Protein AF-A0A2G4R9A5-F1 (afdb_monomer)

Organism: NCBI:txid65959

Structure (mmCIF, N/CA/C/O backbone):
data_AF-A0A2G4R9A5-F1
#
_entry.id   AF-A0A2G4R9A5-F1
#
loop_
_atom_site.group_PDB
_atom_site.id
_atom_site.type_symbol
_atom_site.label_atom_id
_atom_site.label_alt_id
_atom_site.label_comp_id
_atom_site.label_asym_id
_atom_site.label_entity_id
_atom_site.label_seq_id
_atom_site.pdbx_PDB_ins_code
_atom_site.Cartn_x
_atom_site.Cartn_y
_atom_site.Cartn_z
_atom_site.occupancy
_atom_site.B_iso_or_equiv
_atom_site.auth_seq_id
_atom_site.auth_comp_id
_atom_site.auth_asym_id
_atom_site.auth_atom_id
_atom_site.pdbx_PDB_model_num
ATOM 1 N N . ILE A 1 1 ? 3.442 5.630 -12.331 1.00 83.38 1 ILE A N 1
ATOM 2 C CA . ILE A 1 1 ? 2.189 6.398 -12.095 1.00 83.38 1 ILE A CA 1
ATOM 3 C C . ILE A 1 1 ? 1.266 5.665 -11.120 1.00 83.38 1 ILE A C 1
ATOM 5 O O . ILE A 1 1 ? 0.971 6.221 -10.073 1.00 83.38 1 ILE A O 1
ATOM 9 N N . THR A 1 2 ? 0.887 4.407 -11.377 1.00 90.25 2 THR A N 1
ATOM 10 C CA . THR A 1 2 ? -0.031 3.637 -10.508 1.00 90.25 2 THR A CA 1
ATOM 11 C C . THR A 1 2 ? 0.393 3.588 -9.036 1.00 90.25 2 THR A C 1
ATOM 13 O O . THR A 1 2 ? -0.429 3.864 -8.172 1.00 90.25 2 THR A O 1
ATOM 16 N N . LYS A 1 3 ? 1.680 3.345 -8.739 1.00 92.06 3 LYS A N 1
ATOM 17 C CA . LYS A 1 3 ? 2.203 3.346 -7.358 1.00 92.06 3 LYS A CA 1
ATOM 18 C C . LYS A 1 3 ? 2.117 4.695 -6.649 1.00 92.06 3 LYS A C 1
ATOM 20 O O . LYS A 1 3 ? 1.772 4.743 -5.476 1.00 92.06 3 LYS A O 1
ATOM 25 N N . PHE A 1 4 ? 2.336 5.789 -7.372 1.00 93.12 4 PHE A N 1
ATOM 26 C CA . PHE A 1 4 ? 2.145 7.132 -6.823 1.00 93.12 4 PHE A CA 1
ATOM 27 C C . PHE A 1 4 ? 0.675 7.394 -6.482 1.00 93.12 4 PHE A C 1
ATOM 29 O O . PHE A 1 4 ? 0.385 7.945 -5.427 1.00 93.12 4 PHE A O 1
ATOM 36 N N . ILE A 1 5 ? -0.254 6.958 -7.339 1.00 94.06 5 ILE A N 1
ATOM 37 C CA . ILE A 1 5 ? -1.695 7.083 -7.083 1.00 94.06 5 ILE A CA 1
ATOM 38 C C . ILE A 1 5 ? -2.110 6.221 -5.884 1.00 94.06 5 ILE A C 1
ATOM 40 O O . 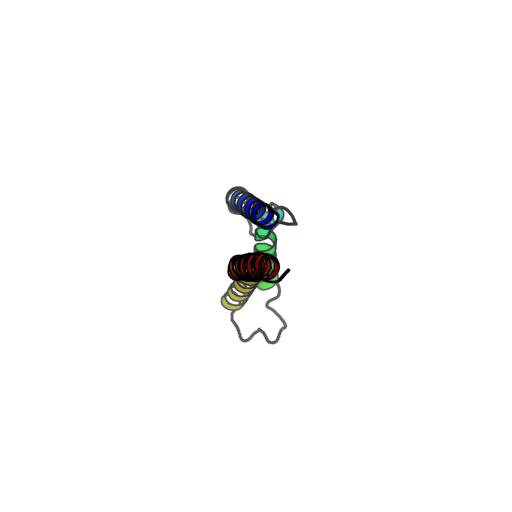ILE A 1 5 ? -2.841 6.695 -5.020 1.00 94.06 5 ILE A O 1
ATOM 44 N N . GLU A 1 6 ? -1.639 4.976 -5.808 1.00 93.19 6 GLU A N 1
ATOM 45 C CA . GLU A 1 6 ? -1.880 4.069 -4.677 1.00 93.19 6 GLU A CA 1
ATOM 46 C C . GLU A 1 6 ? -1.404 4.690 -3.355 1.00 93.19 6 GLU A C 1
ATOM 48 O O . GLU A 1 6 ? -2.154 4.740 -2.382 1.00 93.19 6 GLU A O 1
ATOM 53 N N . GLN A 1 7 ? -0.199 5.260 -3.345 1.00 94.69 7 GLN A N 1
ATOM 54 C CA . GLN A 1 7 ? 0.366 5.904 -2.166 1.00 94.69 7 GLN A CA 1
ATOM 55 C C . GLN A 1 7 ? -0.353 7.210 -1.798 1.00 94.69 7 GLN A C 1
ATOM 57 O O . GLN A 1 7 ? -0.622 7.453 -0.623 1.00 94.69 7 GLN A O 1
ATOM 62 N N . ALA A 1 8 ? -0.740 8.026 -2.781 1.00 95.25 8 ALA A N 1
ATOM 63 C CA . ALA A 1 8 ? -1.546 9.222 -2.541 1.00 95.25 8 ALA A CA 1
ATOM 64 C C . ALA A 1 8 ? -2.916 8.873 -1.933 1.00 95.25 8 ALA A C 1
ATOM 66 O O . ALA A 1 8 ? -3.362 9.533 -0.994 1.00 95.25 8 ALA A O 1
ATOM 67 N N . ARG A 1 9 ? -3.558 7.801 -2.417 1.00 94.44 9 ARG A N 1
ATOM 68 C CA . ARG A 1 9 ? -4.810 7.280 -1.845 1.00 94.44 9 ARG A CA 1
ATOM 69 C C . ARG A 1 9 ? -4.617 6.790 -0.411 1.00 94.44 9 ARG A C 1
ATOM 71 O O . ARG A 1 9 ? -5.442 7.113 0.436 1.00 94.44 9 ARG A O 1
ATOM 78 N N . LEU A 1 10 ? -3.527 6.073 -0.122 1.00 95.50 10 LEU A N 1
ATOM 79 C CA . LEU A 1 10 ? -3.195 5.640 1.239 1.00 95.50 10 LEU A CA 1
ATOM 80 C C . LEU A 1 10 ? -3.040 6.837 2.188 1.00 95.50 10 LEU A C 1
ATOM 82 O O . LEU A 1 10 ? -3.607 6.827 3.276 1.00 95.50 10 LEU A O 1
ATOM 86 N N . PHE A 1 11 ? -2.316 7.882 1.777 1.00 96.31 11 PHE A N 1
ATOM 87 C CA . PHE A 1 11 ? -2.147 9.089 2.591 1.00 96.31 11 PHE A CA 1
ATOM 88 C C . PHE A 1 11 ? -3.461 9.847 2.806 1.00 96.31 11 PHE A C 1
ATOM 90 O O . PHE A 1 11 ? -3.710 10.345 3.905 1.00 96.31 11 PHE A O 1
ATOM 97 N N . ALA A 1 12 ? -4.323 9.911 1.790 1.00 95.69 12 ALA A N 1
ATOM 98 C CA . ALA A 1 12 ? -5.657 10.484 1.934 1.00 95.69 12 ALA A CA 1
ATOM 99 C C . ALA A 1 12 ? -6.504 9.687 2.943 1.00 95.69 12 ALA A C 1
ATOM 101 O O . ALA A 1 12 ? -7.080 10.283 3.853 1.00 95.69 12 ALA A O 1
ATOM 102 N N . ALA A 1 13 ? -6.502 8.354 2.844 1.00 95.56 13 ALA A N 1
ATOM 103 C CA . ALA A 1 13 ? -7.184 7.471 3.789 1.00 95.56 13 ALA A CA 1
ATOM 104 C C . ALA A 1 13 ? -6.615 7.591 5.216 1.00 95.56 13 ALA A C 1
ATOM 106 O O . ALA A 1 13 ? -7.371 7.554 6.182 1.00 95.56 13 ALA A O 1
ATOM 107 N N . ALA A 1 14 ? -5.302 7.799 5.363 1.00 95.75 14 ALA A N 1
ATOM 108 C CA . ALA A 1 14 ? -4.666 8.031 6.661 1.00 95.75 14 ALA A CA 1
ATOM 109 C C . ALA A 1 14 ? -5.159 9.334 7.300 1.00 95.75 14 ALA A C 1
ATOM 111 O O . ALA A 1 14 ? -5.492 9.371 8.482 1.00 95.75 14 ALA A O 1
ATOM 112 N N . LYS A 1 15 ? -5.253 10.405 6.504 1.00 96.06 15 LYS A N 1
ATOM 113 C CA . LYS A 1 15 ? -5.779 11.697 6.959 1.00 96.06 15 LYS A CA 1
ATOM 114 C C . LYS A 1 15 ? -7.250 11.599 7.368 1.00 96.06 15 LYS A C 1
ATOM 116 O O . LYS A 1 15 ? -7.641 12.192 8.371 1.00 96.06 15 LYS A O 1
ATOM 121 N N . GLU A 1 16 ? -8.053 10.865 6.600 1.00 94.88 16 GLU A N 1
ATOM 122 C CA . GLU A 1 16 ? -9.451 10.576 6.930 1.00 94.88 16 GLU A CA 1
ATOM 123 C C . GLU A 1 16 ? -9.559 9.807 8.252 1.00 94.88 16 GLU A C 1
ATOM 125 O O . GLU A 1 16 ? -10.299 10.231 9.140 1.00 94.88 16 GLU A O 1
ATOM 130 N N . ALA A 1 17 ? -8.764 8.746 8.421 1.00 95.25 17 ALA A N 1
ATOM 131 C CA . ALA A 1 17 ? -8.721 7.960 9.647 1.00 95.25 17 ALA A CA 1
ATOM 132 C C . ALA A 1 17 ? -8.373 8.824 10.862 1.00 95.25 17 ALA A C 1
ATOM 134 O O . ALA A 1 17 ? -9.135 8.862 11.824 1.00 95.25 17 ALA A O 1
ATOM 135 N N . THR A 1 18 ? -7.300 9.612 10.799 1.00 93.81 18 THR A N 1
ATOM 136 C CA . THR A 1 18 ? -6.915 10.498 11.907 1.00 93.81 18 THR A CA 1
ATOM 137 C C . THR A 1 18 ? -8.020 11.487 12.290 1.00 93.81 18 THR A C 1
ATOM 139 O O . THR A 1 18 ? -8.191 11.779 13.470 1.00 93.81 18 THR A O 1
ATOM 142 N N . LYS A 1 19 ? -8.792 11.992 11.318 1.00 93.75 19 LYS A N 1
ATOM 143 C CA . LYS A 1 19 ? -9.864 12.968 11.562 1.00 93.75 19 LYS A CA 1
ATOM 144 C C . LYS A 1 19 ? -11.140 12.329 12.123 1.00 93.75 19 LYS A C 1
ATOM 146 O O . LYS A 1 19 ? -11.775 12.903 13.007 1.00 93.75 19 LYS A O 1
ATOM 151 N N . SER A 1 20 ? -11.543 11.187 11.576 1.00 92.06 20 SER A N 1
ATOM 152 C CA . SER A 1 20 ? -12.891 10.645 11.771 1.00 92.06 20 SER A CA 1
ATOM 153 C C . SER A 1 20 ? -12.946 9.390 12.636 1.00 92.06 20 SER A C 1
ATOM 155 O O . SER A 1 20 ? -13.998 9.135 13.207 1.00 92.06 20 SER A O 1
ATOM 157 N N . PHE A 1 21 ? -11.864 8.612 12.741 1.00 95.25 21 PHE A N 1
ATOM 158 C CA . PHE A 1 21 ? -11.851 7.348 13.488 1.00 95.25 21 PHE A CA 1
ATOM 159 C C . PHE A 1 21 ? -11.795 7.591 15.000 1.00 95.25 21 PHE A C 1
ATOM 161 O O . PHE A 1 21 ? -12.671 7.151 15.737 1.00 95.25 21 PHE A O 1
ATOM 168 N N . TRP A 1 22 ? -10.799 8.357 15.456 1.0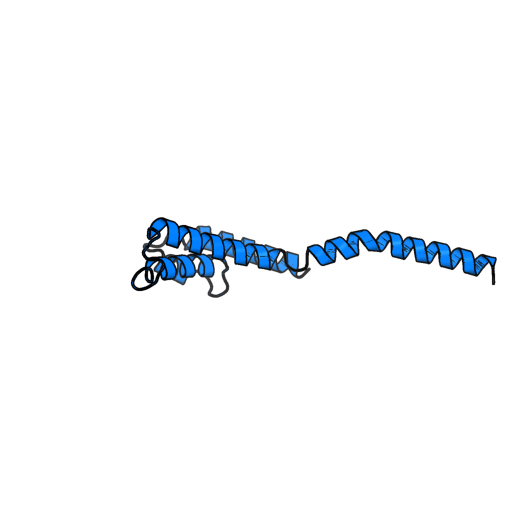0 92.50 22 TRP A N 1
ATOM 169 C CA . TRP A 1 22 ? -10.548 8.597 16.885 1.00 92.50 22 TRP A CA 1
ATOM 170 C C . TRP A 1 22 ? -11.579 9.508 17.558 1.00 92.50 22 TRP A C 1
ATOM 172 O O . TRP A 1 22 ? -11.581 9.638 18.776 1.00 92.50 22 TRP A O 1
ATOM 182 N N . THR A 1 23 ? -12.442 10.160 16.777 1.00 93.69 23 THR A N 1
ATOM 183 C CA . THR A 1 23 ? -13.494 11.050 17.286 1.00 93.69 23 THR A CA 1
ATOM 184 C C . THR A 1 23 ? -14.800 10.319 17.604 1.00 93.69 23 THR A C 1
ATOM 186 O O . THR A 1 23 ? -15.746 10.955 18.065 1.00 93.69 23 THR A O 1
ATOM 189 N N . LYS A 1 24 ? -14.883 9.006 17.350 1.00 95.56 24 LYS A N 1
ATOM 190 C CA . LYS A 1 24 ? -16.065 8.175 17.630 1.00 95.56 24 LYS A CA 1
ATOM 191 C C . LYS A 1 24 ? -16.034 7.574 19.031 1.00 95.56 24 LYS A C 1
ATOM 193 O O . LYS A 1 24 ? -14.992 7.534 19.677 1.00 95.56 24 LYS A O 1
ATOM 198 N N . HIS A 1 25 ? -17.191 7.097 19.489 1.00 93.62 25 HIS A N 1
ATOM 199 C CA . HIS A 1 25 ? -17.360 6.572 20.845 1.00 93.62 25 HIS A CA 1
ATOM 200 C C . HIS A 1 25 ? -16.924 5.109 20.992 1.00 93.62 25 HIS A C 1
ATOM 202 O O . HIS A 1 25 ? -16.758 4.630 22.111 1.00 93.62 25 HIS A O 1
ATOM 208 N N . SER A 1 26 ? -16.717 4.399 19.880 1.00 94.69 26 SER A N 1
ATOM 209 C CA . SER A 1 26 ? -16.238 3.017 19.864 1.00 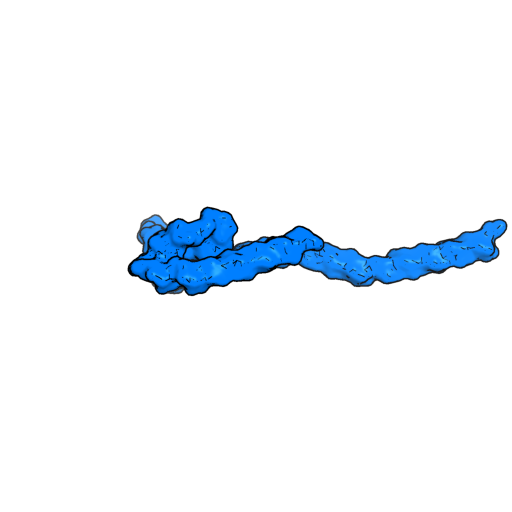94.69 26 SER A CA 1
ATOM 210 C C . SER A 1 26 ? -15.374 2.728 18.637 1.00 94.69 26 SER A C 1
ATOM 212 O O . SER A 1 26 ? -15.419 3.446 17.633 1.00 94.69 26 SER A O 1
ATOM 214 N N . ILE A 1 27 ? -14.600 1.643 18.706 1.00 92.69 27 ILE A N 1
ATOM 215 C CA . ILE A 1 27 ? -13.772 1.170 17.588 1.00 92.69 27 ILE A CA 1
ATOM 216 C C . ILE A 1 27 ? -14.665 0.734 16.415 1.00 92.69 27 ILE A C 1
ATOM 218 O O . ILE A 1 27 ? -14.341 1.033 15.268 1.00 92.69 27 ILE A O 1
ATOM 222 N N . GLN A 1 28 ? -15.814 0.107 16.686 1.00 94.94 28 GLN A N 1
ATOM 223 C CA . GLN A 1 28 ? -16.802 -0.316 15.687 1.00 94.94 28 GLN A CA 1
ATOM 224 C C . GLN A 1 28 ? -17.400 0.876 14.925 1.00 94.94 28 GLN A C 1
ATOM 226 O O . GLN A 1 28 ? -17.481 0.857 13.692 1.00 94.94 28 GLN A O 1
ATOM 231 N N . GLU A 1 29 ? -17.785 1.940 15.636 1.00 95.19 29 GLU A N 1
ATOM 232 C CA . GLU A 1 29 ? -18.250 3.182 15.007 1.00 95.19 29 GLU A CA 1
ATOM 233 C C . GLU A 1 29 ? -17.126 3.870 14.230 1.00 95.19 29 GLU A C 1
ATOM 235 O O . GLU A 1 29 ? -17.351 4.355 13.119 1.00 95.19 29 GLU A O 1
ATOM 240 N N . GLY A 1 30 ? -15.912 3.884 14.791 1.00 95.62 30 GLY A N 1
ATOM 241 C CA . GLY A 1 30 ? -14.713 4.398 14.137 1.00 95.62 30 GLY A CA 1
ATOM 242 C C . GLY A 1 30 ? -14.447 3.698 12.806 1.00 95.62 30 GLY A C 1
ATOM 243 O O . GLY A 1 30 ? -14.287 4.365 11.787 1.00 95.62 30 GLY A O 1
ATOM 244 N N . ALA A 1 31 ? -14.451 2.364 12.792 1.00 95.56 31 ALA A N 1
ATOM 245 C CA . ALA A 1 31 ? -14.240 1.552 11.596 1.00 95.56 31 ALA A CA 1
ATOM 246 C C . ALA A 1 31 ? -15.350 1.768 10.555 1.00 95.56 31 ALA A C 1
ATOM 248 O O . ALA A 1 31 ? -15.072 1.968 9.371 1.00 95.56 31 ALA A O 1
ATOM 249 N N . SER A 1 32 ? -16.607 1.818 11.005 1.00 94.81 32 SER A N 1
ATOM 250 C CA . SER A 1 32 ? -17.773 2.052 10.145 1.00 94.81 32 SER A CA 1
ATOM 251 C C . SER A 1 32 ? -17.783 3.443 9.507 1.00 94.81 32 SER A C 1
ATOM 253 O O . SER A 1 32 ? -18.315 3.602 8.409 1.00 94.81 32 SER A O 1
ATOM 255 N N . ALA A 1 33 ? -17.174 4.437 10.163 1.00 94.88 33 ALA A N 1
ATOM 256 C CA . ALA A 1 33 ? -17.043 5.801 9.656 1.00 94.88 33 ALA A CA 1
ATOM 257 C C . ALA A 1 33 ? -15.993 5.954 8.540 1.00 94.88 33 ALA A C 1
ATOM 259 O O . ALA A 1 33 ? -15.957 6.9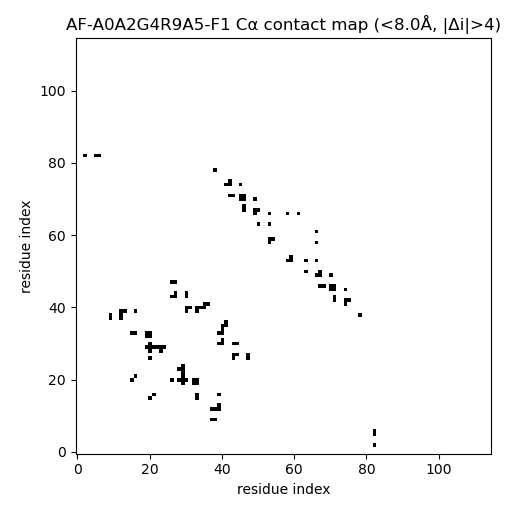98 7.891 1.00 94.88 33 ALA A O 1
ATOM 260 N N . LEU A 1 34 ? -15.146 4.945 8.317 1.00 95.94 34 LEU A N 1
ATOM 261 C CA . LEU A 1 34 ? -14.158 4.928 7.240 1.00 95.94 34 LEU A CA 1
ATOM 262 C C . LEU A 1 34 ? -14.723 4.271 5.979 1.00 95.94 34 LEU A C 1
ATOM 264 O O . LEU A 1 34 ? -15.565 3.369 6.035 1.00 95.94 34 LEU A O 1
ATOM 268 N N . THR A 1 35 ? -14.201 4.669 4.819 1.00 94.88 35 THR A N 1
ATOM 269 C CA . THR A 1 35 ? -14.539 4.023 3.541 1.00 94.88 35 THR A CA 1
ATOM 270 C C . THR A 1 35 ? -14.248 2.515 3.559 1.00 94.88 35 THR A C 1
ATOM 272 O O . THR A 1 35 ? -13.253 2.067 4.129 1.00 94.88 35 THR A O 1
ATOM 275 N N . SER A 1 36 ? -15.101 1.714 2.906 1.00 92.12 36 SER A N 1
ATOM 276 C CA . SER A 1 36 ? -14.974 0.243 2.846 1.00 92.12 36 SER A CA 1
ATOM 277 C C . SER A 1 36 ? -13.657 -0.232 2.225 1.00 92.12 36 SER A C 1
ATOM 279 O O . SER A 1 36 ? -13.151 -1.294 2.565 1.00 92.12 36 SER A O 1
ATOM 281 N N . THR A 1 37 ? -13.074 0.573 1.337 1.00 93.06 37 THR A N 1
ATOM 282 C CA . THR A 1 37 ? -11.786 0.304 0.688 1.00 93.06 37 THR A CA 1
ATOM 283 C C . THR A 1 37 ? -10.583 0.818 1.482 1.00 93.06 37 THR A C 1
ATOM 285 O O . THR A 1 37 ? -9.453 0.705 1.009 1.00 93.06 37 THR A O 1
ATOM 288 N N . SER A 1 38 ? -10.795 1.443 2.645 1.00 95.56 38 SER A N 1
ATOM 289 C CA . SER A 1 38 ? -9.713 2.009 3.447 1.00 95.56 38 SER A CA 1
ATOM 290 C C . SER A 1 38 ? -8.856 0.902 4.071 1.00 95.56 38 SER A C 1
ATOM 292 O O . SER A 1 38 ? -9.382 0.061 4.805 1.00 95.56 38 SER A O 1
ATOM 294 N N . PRO A 1 39 ? -7.523 0.929 3.891 1.00 95.81 39 PRO A N 1
ATOM 295 C CA . PRO A 1 39 ? -6.624 0.016 4.596 1.00 95.81 39 PRO A CA 1
ATOM 296 C C . PRO A 1 39 ? -6.727 0.149 6.123 1.00 95.81 39 PRO A C 1
ATOM 298 O O . PRO A 1 39 ? -6.554 -0.827 6.845 1.00 95.81 39 PRO A O 1
ATOM 301 N N . PHE A 1 40 ? -7.064 1.343 6.623 1.00 96.50 40 PHE A N 1
ATOM 302 C CA . PHE A 1 40 ? -7.254 1.596 8.054 1.00 96.50 40 PHE A CA 1
ATOM 303 C C . PHE A 1 40 ? -8.537 0.961 8.589 1.00 96.50 40 PHE A C 1
ATOM 305 O O . PHE A 1 40 ? -8.541 0.461 9.710 1.00 96.50 40 PHE A O 1
ATOM 312 N N . ARG A 1 41 ? -9.596 0.916 7.770 1.00 96.81 41 ARG A N 1
ATOM 313 C CA . ARG A 1 41 ? -10.816 0.179 8.107 1.00 96.81 41 ARG A CA 1
ATOM 314 C C . ARG A 1 41 ? -10.539 -1.312 8.209 1.00 96.81 41 ARG A C 1
ATOM 316 O O . ARG A 1 41 ? -10.892 -1.914 9.208 1.00 96.81 41 ARG A O 1
ATOM 323 N N . TYR A 1 42 ? -9.826 -1.874 7.235 1.00 96.75 42 TYR A N 1
ATOM 324 C CA . TYR A 1 42 ? -9.431 -3.282 7.264 1.00 96.75 42 TYR A CA 1
ATOM 325 C C . TYR A 1 42 ? -8.637 -3.647 8.533 1.00 96.75 42 TYR A C 1
ATOM 327 O O . TYR A 1 42 ? -8.888 -4.687 9.143 1.00 96.75 42 TYR A O 1
ATOM 335 N N . ILE A 1 43 ? -7.702 -2.788 8.963 1.00 96.75 43 ILE A N 1
ATOM 336 C CA . ILE A 1 43 ? -6.951 -2.992 10.213 1.00 96.75 43 ILE A CA 1
ATOM 337 C C . ILE A 1 43 ? -7.887 -2.959 11.428 1.00 96.75 43 ILE A C 1
ATOM 339 O O . ILE A 1 43 ? -7.794 -3.837 12.285 1.00 96.75 43 ILE A O 1
ATOM 343 N N . ALA A 1 44 ? -8.783 -1.971 11.498 1.00 96.19 44 ALA A N 1
ATOM 344 C CA . ALA A 1 44 ? -9.731 -1.836 12.599 1.00 96.19 44 ALA A CA 1
ATOM 345 C C . ALA A 1 44 ? -10.693 -3.033 12.675 1.00 96.19 44 ALA A C 1
ATOM 347 O O . ALA A 1 44 ? -10.824 -3.631 13.738 1.00 96.19 44 ALA A O 1
ATOM 348 N N . ASP A 1 45 ? -11.276 -3.436 11.544 1.00 96.19 45 ASP A N 1
ATOM 349 C CA . ASP A 1 45 ? -12.161 -4.601 11.438 1.00 96.19 45 ASP A CA 1
ATOM 350 C C . ASP A 1 45 ? -11.426 -5.890 11.840 1.00 96.19 45 ASP A C 1
ATOM 352 O O . ASP A 1 45 ? -11.971 -6.706 12.578 1.00 96.19 45 ASP A O 1
ATOM 356 N N . THR A 1 46 ? -10.156 -6.053 11.445 1.00 95.56 46 THR A N 1
ATOM 357 C CA . THR A 1 46 ? -9.339 -7.200 11.882 1.00 95.56 46 THR A CA 1
ATOM 358 C C . THR A 1 46 ? -9.149 -7.214 13.398 1.00 95.56 46 THR A C 1
ATOM 360 O O . THR A 1 46 ? -9.224 -8.274 14.013 1.00 95.56 46 THR A O 1
ATOM 363 N N . GLY A 1 47 ? -8.904 -6.051 14.007 1.00 94.25 47 GLY A N 1
ATOM 364 C CA . GLY A 1 47 ? -8.781 -5.923 15.458 1.00 94.25 47 GLY A CA 1
ATOM 365 C C . GLY A 1 47 ? -10.087 -6.235 16.191 1.00 94.25 47 GLY A C 1
ATOM 366 O O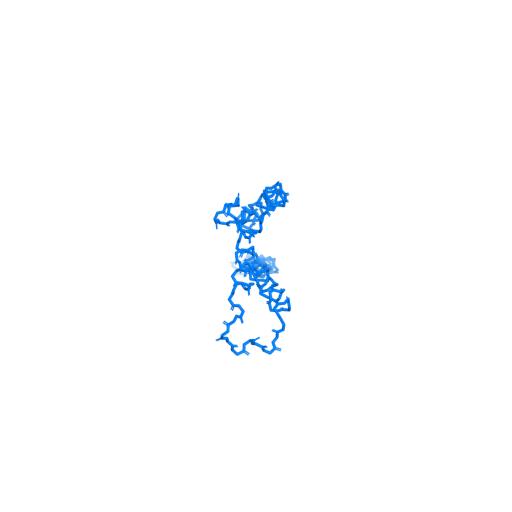 . GLY A 1 47 ? -10.058 -6.961 17.179 1.00 94.25 47 GLY A O 1
ATOM 367 N N . ILE A 1 48 ? -11.221 -5.743 15.680 1.00 93.94 48 ILE A N 1
ATOM 368 C CA . ILE A 1 48 ? -12.562 -6.023 16.219 1.00 93.94 48 ILE A CA 1
ATOM 369 C C . ILE A 1 48 ? -12.843 -7.527 16.173 1.00 93.94 48 ILE A C 1
ATOM 371 O O . ILE A 1 48 ? -13.121 -8.133 17.203 1.00 93.94 48 ILE A O 1
ATOM 375 N N . VAL A 1 49 ? -12.682 -8.150 15.001 1.00 92.75 49 VAL A N 1
ATOM 376 C CA . VAL A 1 49 ? -12.919 -9.590 14.825 1.00 92.75 49 VAL A CA 1
ATOM 377 C C . VAL A 1 49 ? -11.992 -10.413 15.718 1.00 92.75 49 VAL A C 1
ATOM 379 O O . VAL A 1 49 ? -12.443 -11.375 16.335 1.00 92.75 49 VAL A O 1
ATOM 382 N N . ALA A 1 50 ? -10.714 -10.034 15.827 1.00 91.44 50 ALA A N 1
ATOM 383 C CA . ALA A 1 50 ? -9.756 -10.726 16.685 1.00 91.44 50 ALA A CA 1
ATOM 384 C C . ALA A 1 50 ? -10.107 -10.617 18.176 1.00 91.44 50 ALA A C 1
ATOM 386 O O . ALA A 1 50 ? -9.891 -11.581 18.908 1.00 91.44 50 ALA A O 1
ATOM 387 N N . ALA A 1 51 ? -10.651 -9.475 18.606 1.00 89.06 51 ALA A N 1
ATOM 388 C CA . ALA A 1 51 ? -11.089 -9.263 19.978 1.00 89.06 51 ALA A CA 1
ATOM 389 C C . ALA A 1 51 ? -12.388 -10.023 20.308 1.00 89.06 51 ALA A C 1
ATOM 391 O O . ALA A 1 51 ? -12.554 -10.483 21.433 1.00 89.06 51 ALA A O 1
ATOM 392 N N . GLU A 1 52 ? -13.293 -10.167 19.336 1.00 87.19 52 GLU A N 1
ATOM 393 C CA . GLU A 1 52 ? -14.589 -10.839 19.506 1.00 87.19 52 GLU A CA 1
ATOM 394 C C . GLU A 1 52 ? -14.499 -12.373 19.395 1.00 87.19 52 GLU A C 1
ATOM 396 O O . GLU A 1 52 ? -15.218 -13.078 20.094 1.00 87.19 52 GLU A O 1
ATOM 401 N N . HIS A 1 53 ? -13.618 -12.912 18.544 1.00 76.75 53 HIS A N 1
ATOM 402 C CA . HIS A 1 53 ? -13.550 -14.350 18.221 1.00 76.75 53 HIS A CA 1
ATOM 403 C C . HIS A 1 53 ? -12.383 -15.087 18.900 1.00 76.75 53 HIS A C 1
ATOM 405 O O . HIS A 1 53 ? -11.811 -16.019 18.335 1.00 76.75 53 HIS A O 1
ATOM 411 N N . HIS A 1 54 ? -11.987 -14.661 20.100 1.00 68.44 54 HIS A N 1
ATOM 412 C CA . HIS A 1 54 ? -10.900 -15.306 20.842 1.00 68.44 54 HIS A CA 1
ATOM 413 C C . HIS A 1 54 ? -11.309 -16.643 21.491 1.00 68.44 54 HIS A C 1
ATOM 415 O O . HIS A 1 54 ? -10.454 -17.489 21.745 1.00 68.44 54 HIS A O 1
ATOM 421 N N . GLU A 1 55 ? -12.605 -16.867 21.721 1.00 59.12 55 GLU A N 1
ATOM 422 C CA . GLU A 1 55 ? -13.117 -18.070 22.388 1.00 59.12 55 GLU A CA 1
ATOM 423 C C . GLU A 1 55 ? -13.306 -19.255 21.416 1.00 59.12 55 GLU A C 1
ATOM 425 O O . GLU A 1 55 ? -13.795 -19.095 20.297 1.00 59.12 55 GLU A O 1
ATOM 430 N N . GLY A 1 56 ? -12.944 -20.473 21.849 1.00 59.09 56 GLY A N 1
ATOM 431 C CA . GLY A 1 56 ? -13.288 -21.727 21.153 1.00 59.09 56 GLY A CA 1
ATOM 432 C C . GLY A 1 56 ? -12.269 -22.269 20.140 1.00 59.09 56 GLY A C 1
ATOM 433 O O . GLY A 1 56 ? -12.609 -23.131 19.328 1.00 59.09 56 GLY A O 1
ATOM 434 N N . THR A 1 57 ? -11.018 -21.807 20.169 1.00 60.59 57 THR A N 1
ATOM 435 C CA . THR A 1 57 ? -9.956 -22.244 19.245 1.00 60.59 57 THR A CA 1
ATOM 436 C C . THR A 1 57 ? -8.690 -22.680 19.993 1.00 60.59 57 THR A C 1
ATOM 438 O O . THR A 1 57 ? -8.468 -22.283 21.131 1.00 60.59 57 THR A O 1
ATOM 441 N N . MET A 1 58 ? -7.786 -23.442 19.352 1.00 59.88 58 MET A N 1
ATOM 442 C CA . MET A 1 58 ? -6.464 -23.796 19.928 1.00 59.88 58 MET A CA 1
ATOM 443 C C . MET A 1 58 ? -5.590 -22.570 20.298 1.00 59.88 58 MET A C 1
ATOM 445 O O . MET A 1 58 ? -4.487 -22.727 20.822 1.00 59.88 58 MET A O 1
ATOM 449 N N . GLN A 1 59 ? -6.047 -21.350 19.993 1.00 57.97 59 GLN A N 1
ATOM 450 C CA . GLN A 1 59 ? -5.407 -20.086 20.348 1.00 57.97 59 GLN A CA 1
ATOM 451 C C . GLN A 1 59 ? -5.640 -19.650 21.808 1.00 57.97 59 GLN A C 1
ATOM 453 O O . GLN A 1 59 ? -5.049 -18.660 22.224 1.00 57.97 59 GLN A O 1
ATOM 458 N N . GLU A 1 60 ? -6.390 -20.421 22.602 1.00 59.28 60 GLU A N 1
ATOM 459 C CA . GLU A 1 60 ? -6.656 -20.188 24.037 1.00 59.28 60 GLU A CA 1
ATOM 460 C C . GLU A 1 60 ? -5.388 -20.167 24.924 1.00 59.28 60 GLU A C 1
ATOM 462 O O . GLU A 1 60 ? -5.412 -19.718 26.065 1.00 59.28 60 GLU A O 1
ATOM 467 N N . SER A 1 61 ? -4.246 -20.628 24.396 1.00 68.25 61 SER A N 1
ATOM 468 C CA . SER A 1 61 ? -2.943 -20.565 25.080 1.00 68.25 61 SER A CA 1
ATOM 469 C C . SER A 1 61 ? -2.266 -19.189 25.027 1.00 68.25 61 SER A C 1
ATOM 471 O O . SER A 1 61 ? -1.276 -18.968 25.724 1.00 68.25 61 SER A O 1
ATOM 473 N N . ILE A 1 62 ? -2.766 -18.271 24.199 1.00 76.69 62 ILE A N 1
ATOM 474 C CA . ILE A 1 62 ? -2.224 -16.922 24.025 1.00 76.69 62 ILE A CA 1
ATOM 475 C C . ILE A 1 62 ? -3.237 -15.947 24.608 1.00 76.69 62 ILE A C 1
ATOM 477 O O . ILE A 1 62 ? -4.418 -16.059 24.315 1.00 76.69 62 ILE A O 1
ATOM 481 N N . ASP A 1 63 ? -2.800 -14.972 25.401 1.00 86.81 63 ASP A N 1
ATOM 482 C CA . ASP A 1 63 ? -3.728 -13.990 25.957 1.00 86.81 63 ASP A CA 1
ATOM 483 C C . ASP A 1 63 ? -4.398 -13.135 24.856 1.00 86.81 63 ASP A C 1
ATOM 485 O O . ASP A 1 63 ? -3.808 -12.852 23.805 1.00 86.81 63 ASP A O 1
ATOM 489 N N . LEU A 1 64 ? -5.633 -12.689 25.113 1.00 86.56 64 LEU A N 1
ATOM 490 C CA . LEU A 1 64 ? -6.443 -11.883 24.191 1.00 86.56 64 LEU A CA 1
ATOM 491 C C . LEU A 1 64 ? -5.707 -10.640 23.665 1.00 86.56 64 LEU A C 1
ATOM 493 O O . LEU A 1 64 ? -5.847 -10.283 22.491 1.00 86.56 64 LEU A O 1
ATOM 497 N N . HIS A 1 65 ? -4.933 -9.967 24.518 1.00 89.88 65 HIS A N 1
ATOM 498 C CA . HIS A 1 65 ? -4.216 -8.754 24.144 1.00 89.88 65 HIS A CA 1
ATOM 499 C C . HIS A 1 65 ? -3.099 -9.073 23.143 1.00 89.88 65 HIS A C 1
ATOM 501 O O . HIS A 1 65 ? -3.029 -8.443 22.084 1.00 89.88 65 HIS A O 1
ATOM 507 N N . SER A 1 66 ? -2.293 -10.102 23.413 1.00 90.81 66 SER A N 1
ATOM 508 C CA . SER A 1 66 ? -1.266 -10.594 22.490 1.00 90.81 66 SER A CA 1
ATOM 509 C C . SER A 1 66 ? -1.868 -11.087 21.175 1.00 90.81 66 SER A C 1
ATOM 511 O O . SER A 1 66 ? -1.364 -10.753 20.100 1.00 90.81 66 SER A O 1
ATOM 513 N N . TRP A 1 67 ? -2.970 -11.839 21.226 1.00 89.00 67 TRP A N 1
ATOM 514 C CA . TRP A 1 67 ? -3.677 -12.308 20.032 1.00 89.00 67 TRP A CA 1
ATOM 515 C C . TRP A 1 67 ? -4.168 -11.151 19.152 1.00 89.00 67 TRP A C 1
ATOM 517 O O . TRP A 1 67 ? -3.913 -11.124 17.941 1.00 89.00 67 TRP A O 1
ATOM 527 N N . THR A 1 68 ? -4.825 -10.167 19.765 1.00 92.38 68 THR A N 1
ATOM 528 C CA . THR A 1 68 ? -5.355 -8.988 19.071 1.00 92.38 68 THR A CA 1
ATOM 529 C C . THR A 1 68 ? -4.221 -8.150 18.482 1.00 92.38 68 THR A C 1
ATOM 531 O O . THR A 1 68 ? -4.256 -7.804 17.299 1.00 92.38 68 THR A O 1
ATOM 534 N N . GLY A 1 69 ? -3.164 -7.894 19.261 1.00 93.94 69 GLY A N 1
ATOM 535 C CA . GLY A 1 69 ? -1.983 -7.159 18.809 1.00 93.94 69 GLY A CA 1
ATOM 536 C C . GLY A 1 69 ? -1.289 -7.831 17.622 1.00 93.94 69 GLY A C 1
ATOM 537 O O . GLY A 1 69 ? -0.998 -7.176 16.619 1.00 93.94 69 GLY A O 1
ATOM 538 N N . MET A 1 70 ? -1.094 -9.152 17.671 1.00 93.69 70 MET A N 1
ATOM 539 C CA . MET A 1 70 ? -0.533 -9.910 16.547 1.00 93.69 70 MET A CA 1
ATOM 540 C C . MET A 1 70 ? -1.426 -9.867 15.306 1.00 93.69 70 MET A C 1
ATOM 542 O O . MET A 1 70 ? -0.917 -9.753 14.191 1.00 93.69 70 MET A O 1
ATOM 546 N N . SER A 1 71 ? -2.745 -9.958 15.473 1.00 94.06 71 SER A N 1
ATOM 547 C CA . SER A 1 71 ? -3.699 -9.914 14.360 1.00 94.06 71 SER A CA 1
ATOM 548 C C . SER A 1 71 ? -3.676 -8.556 13.654 1.00 94.06 71 SER A C 1
ATOM 550 O O . SER A 1 71 ? -3.571 -8.499 12.427 1.00 94.06 71 SER A O 1
ATOM 552 N N . ILE A 1 72 ? -3.644 -7.465 14.425 1.00 96.56 72 ILE A N 1
ATOM 553 C CA . ILE A 1 72 ? -3.457 -6.101 13.914 1.00 96.56 72 ILE A CA 1
ATOM 554 C C . ILE A 1 72 ? -2.108 -5.975 13.195 1.00 96.56 72 ILE A C 1
ATOM 556 O O . ILE A 1 72 ? -2.057 -5.491 12.063 1.00 96.56 72 ILE A O 1
ATOM 560 N N . GLN A 1 73 ? -1.015 -6.456 13.796 1.00 97.50 73 GLN A N 1
ATOM 561 C CA . GLN A 1 73 ? 0.312 -6.383 13.179 1.00 97.50 73 GLN A CA 1
ATOM 562 C C . GLN A 1 73 ? 0.375 -7.160 11.857 1.00 97.50 73 GLN A C 1
ATOM 564 O O . GLN A 1 73 ? 0.961 -6.686 10.884 1.00 97.50 73 GLN A O 1
ATOM 569 N N . ARG A 1 74 ? -0.262 -8.335 11.778 1.00 96.94 74 ARG A N 1
ATOM 570 C CA . ARG A 1 74 ? -0.387 -9.098 10.525 1.00 96.94 74 ARG A CA 1
ATOM 571 C C . ARG A 1 74 ? -1.181 -8.323 9.476 1.00 96.94 74 ARG A C 1
ATOM 573 O O . ARG A 1 74 ? -0.761 -8.289 8.321 1.00 96.94 74 ARG A O 1
ATOM 580 N N . ALA A 1 75 ? -2.280 -7.671 9.858 1.00 97.25 75 ALA A N 1
ATOM 581 C CA . ALA A 1 75 ? -3.053 -6.828 8.948 1.00 97.25 75 ALA A CA 1
ATOM 582 C C . ALA A 1 75 ? -2.208 -5.672 8.387 1.00 97.25 75 ALA A C 1
ATOM 584 O O . ALA A 1 75 ? -2.178 -5.467 7.171 1.00 97.25 75 ALA A O 1
ATOM 585 N N . VAL A 1 76 ? -1.454 -4.981 9.248 1.00 97.44 76 VAL A N 1
ATOM 586 C CA . VAL A 1 76 ? -0.508 -3.927 8.847 1.00 97.44 76 VAL A CA 1
ATOM 587 C C . VAL A 1 76 ? 0.548 -4.474 7.884 1.00 97.44 76 VAL A C 1
ATOM 589 O O . VAL A 1 76 ? 0.761 -3.897 6.816 1.00 97.44 76 VAL A O 1
ATOM 592 N N . ASN A 1 77 ? 1.164 -5.613 8.207 1.00 97.81 77 ASN A N 1
ATOM 593 C CA . ASN A 1 77 ? 2.189 -6.235 7.366 1.00 97.81 77 ASN A CA 1
ATOM 594 C C . ASN A 1 77 ? 1.634 -6.638 5.991 1.00 97.81 77 ASN A C 1
ATOM 596 O O . ASN A 1 77 ? 2.297 -6.439 4.976 1.00 97.81 77 ASN A O 1
ATOM 600 N N . ASN A 1 78 ? 0.405 -7.154 5.921 1.00 96.62 78 ASN A N 1
ATOM 601 C CA . ASN A 1 78 ? -0.237 -7.504 4.652 1.00 96.62 78 ASN A CA 1
ATOM 602 C C . ASN A 1 78 ? -0.424 -6.280 3.748 1.00 96.62 78 ASN A C 1
ATOM 604 O O . ASN A 1 78 ? -0.141 -6.343 2.547 1.00 96.62 78 ASN A O 1
ATOM 608 N N . ILE A 1 79 ? -0.847 -5.152 4.324 1.00 95.12 79 ILE A N 1
ATOM 609 C CA . ILE A 1 79 ? -0.958 -3.883 3.598 1.00 95.12 79 ILE A CA 1
ATOM 610 C C . ILE A 1 79 ? 0.426 -3.426 3.126 1.00 95.12 79 ILE A C 1
ATOM 612 O O . ILE A 1 79 ? 0.594 -3.148 1.939 1.00 95.12 79 ILE A O 1
ATOM 616 N N . GLN A 1 80 ? 1.436 -3.420 3.999 1.00 95.06 80 GLN A N 1
ATOM 617 C CA . GLN A 1 80 ? 2.811 -3.057 3.629 1.00 95.06 80 GLN A CA 1
ATOM 618 C C . GLN A 1 80 ? 3.356 -3.923 2.483 1.00 95.06 80 GLN A C 1
ATOM 620 O O . GLN A 1 80 ? 3.881 -3.392 1.503 1.00 95.06 80 GLN A O 1
ATOM 625 N N . ASN A 1 81 ? 3.148 -5.238 2.547 1.00 95.25 81 ASN A N 1
ATOM 626 C CA . ASN A 1 81 ? 3.554 -6.173 1.501 1.00 95.25 81 ASN A CA 1
ATOM 627 C C . ASN A 1 81 ? 2.861 -5.866 0.166 1.00 95.25 81 ASN A C 1
ATOM 629 O O . ASN A 1 81 ? 3.491 -5.919 -0.890 1.00 95.25 81 ASN A O 1
ATOM 633 N N . SER A 1 82 ? 1.571 -5.511 0.188 1.00 92.38 82 SER A N 1
ATOM 634 C CA . SER A 1 82 ? 0.844 -5.117 -1.026 1.00 92.38 82 SER A CA 1
ATOM 635 C C . SER A 1 82 ? 1.406 -3.842 -1.665 1.00 92.38 82 SER A C 1
ATOM 637 O O . SER A 1 82 ? 1.612 -3.809 -2.883 1.00 92.38 82 SER A O 1
ATOM 639 N N . LEU A 1 83 ? 1.767 -2.846 -0.850 1.00 93.81 83 LEU A N 1
ATOM 640 C CA . LEU A 1 83 ? 2.365 -1.592 -1.311 1.00 93.81 83 LEU A CA 1
ATOM 641 C C . LEU A 1 83 ? 3.725 -1.826 -1.982 1.00 93.81 83 LEU A C 1
ATOM 643 O O . LEU A 1 83 ? 4.012 -1.211 -3.012 1.00 93.81 83 LEU A O 1
ATOM 647 N N . GLN A 1 84 ? 4.517 -2.773 -1.469 1.00 93.88 84 GLN A N 1
ATOM 648 C CA . GLN A 1 84 ? 5.833 -3.128 -2.011 1.00 93.88 84 GLN A CA 1
ATOM 649 C C . GLN A 1 84 ? 5.790 -3.902 -3.339 1.00 93.88 84 GLN A C 1
ATOM 651 O O . GLN A 1 84 ? 6.800 -3.963 -4.049 1.00 93.88 84 GLN A O 1
ATOM 656 N N . LYS A 1 85 ? 4.639 -4.476 -3.723 1.00 92.44 85 LYS A N 1
ATOM 657 C CA . LYS A 1 85 ? 4.510 -5.252 -4.970 1.00 92.44 85 LYS A CA 1
ATOM 658 C C . LYS A 1 85 ? 4.986 -4.446 -6.177 1.00 92.44 85 LYS A C 1
ATOM 660 O O . LYS A 1 85 ? 4.569 -3.312 -6.375 1.00 92.44 85 LYS A O 1
ATOM 665 N N . GLY A 1 86 ? 5.830 -5.042 -7.015 1.00 91.62 86 GLY A N 1
ATOM 666 C CA . GLY A 1 86 ? 6.328 -4.417 -8.245 1.00 91.62 86 GLY A CA 1
ATOM 667 C C . GLY A 1 86 ? 7.470 -3.409 -8.059 1.00 91.62 86 GLY A C 1
ATOM 668 O O . GLY A 1 86 ? 8.110 -3.068 -9.050 1.00 91.62 86 GLY A O 1
ATOM 669 N N . LEU A 1 87 ? 7.799 -2.984 -6.831 1.00 93.75 87 LEU A N 1
ATOM 670 C CA . LEU A 1 87 ? 8.972 -2.126 -6.596 1.00 93.75 87 LEU A CA 1
ATOM 671 C C . LEU A 1 87 ? 10.279 -2.847 -6.942 1.00 93.75 87 LEU A C 1
ATOM 673 O O . LEU A 1 87 ? 11.160 -2.248 -7.551 1.00 93.75 87 LEU A O 1
ATOM 677 N N . ALA A 1 88 ? 10.375 -4.143 -6.630 1.00 93.94 88 ALA A N 1
ATOM 678 C CA . ALA A 1 88 ? 11.534 -4.960 -6.988 1.00 93.94 88 ALA A CA 1
ATOM 679 C C . ALA A 1 88 ? 11.761 -4.993 -8.509 1.00 93.94 88 ALA A C 1
ATOM 681 O O . ALA A 1 88 ? 12.876 -4.775 -8.968 1.00 93.94 88 ALA A O 1
ATOM 682 N N . PHE A 1 89 ? 10.690 -5.168 -9.290 1.00 94.75 89 PHE A N 1
ATOM 683 C CA . PHE A 1 89 ? 10.763 -5.144 -10.752 1.00 94.75 89 PHE A CA 1
ATOM 684 C C . PHE A 1 89 ? 11.242 -3.787 -11.282 1.00 94.75 89 PHE A C 1
ATOM 686 O O . PHE A 1 89 ? 12.129 -3.742 -12.130 1.00 94.75 89 PHE A O 1
ATOM 693 N N . LEU A 1 90 ? 10.706 -2.680 -10.752 1.00 94.06 90 LEU A N 1
ATOM 694 C CA . LEU A 1 90 ? 11.170 -1.335 -11.110 1.00 94.06 90 LEU A CA 1
ATOM 695 C C . LEU A 1 90 ? 12.658 -1.144 -10.789 1.00 94.06 90 LEU A C 1
ATOM 697 O O . LEU A 1 90 ? 13.379 -0.558 -11.593 1.00 94.06 90 LEU A O 1
ATOM 701 N N . GLY A 1 91 ? 13.124 -1.679 -9.657 1.00 95.69 91 GLY A N 1
ATOM 702 C CA . GLY A 1 91 ? 14.539 -1.689 -9.289 1.00 95.69 91 GLY A CA 1
ATOM 703 C C . GLY A 1 91 ? 15.402 -2.472 -10.281 1.00 95.69 91 GLY A C 1
ATOM 704 O O . GLY A 1 91 ? 16.424 -1.960 -10.731 1.00 95.69 91 GLY A O 1
ATOM 705 N N . THR A 1 92 ? 14.975 -3.675 -10.675 1.00 96.94 92 THR A N 1
ATOM 706 C CA . THR A 1 92 ? 15.693 -4.519 -11.645 1.00 96.94 92 THR A CA 1
ATOM 707 C C . THR A 1 92 ? 15.753 -3.888 -13.033 1.00 96.94 92 THR A C 1
ATOM 709 O O . THR A 1 92 ? 16.809 -3.873 -13.661 1.00 96.94 92 THR A O 1
ATOM 712 N N . VAL A 1 93 ? 14.639 -3.346 -13.530 1.00 96.44 93 VAL A N 1
ATOM 713 C CA . VAL A 1 93 ? 14.624 -2.660 -14.831 1.00 96.44 93 VAL A CA 1
ATOM 714 C C . VAL A 1 93 ? 15.493 -1.407 -14.776 1.00 96.44 93 VAL A C 1
ATOM 716 O O . VAL A 1 93 ? 16.308 -1.185 -15.668 1.00 96.44 93 VAL A O 1
ATOM 719 N N . GLY A 1 94 ? 15.380 -0.619 -13.704 1.00 95.62 94 GLY A N 1
ATOM 720 C CA . GLY A 1 94 ? 16.209 0.563 -13.495 1.00 95.62 94 GLY A CA 1
ATOM 721 C C . GLY A 1 94 ? 17.704 0.242 -13.519 1.00 95.62 94 GLY A C 1
ATOM 722 O O . GLY A 1 94 ? 18.453 0.926 -14.210 1.00 95.62 94 GLY A O 1
ATOM 723 N N . SER A 1 95 ? 18.132 -0.827 -12.839 1.00 97.38 95 SER A N 1
ATOM 724 C CA . SER A 1 95 ? 19.549 -1.203 -12.759 1.00 97.38 95 SER A CA 1
ATOM 725 C C . SER A 1 95 ? 20.099 -1.840 -14.036 1.00 97.38 95 SER A C 1
ATOM 727 O O . SER A 1 95 ? 21.275 -1.662 -14.340 1.00 97.38 95 SER A O 1
ATOM 729 N N . THR A 1 96 ? 19.275 -2.560 -14.801 1.00 97.25 96 THR A N 1
ATOM 730 C CA . THR A 1 96 ? 19.711 -3.249 -16.030 1.00 97.25 96 THR A CA 1
ATOM 731 C C . THR A 1 96 ? 19.632 -2.369 -17.279 1.00 97.25 96 THR A C 1
ATOM 733 O O . THR A 1 96 ? 20.417 -2.564 -18.209 1.00 97.25 96 THR A O 1
ATOM 736 N N . SER A 1 97 ? 18.746 -1.365 -17.299 1.00 97.56 97 SER A N 1
ATOM 737 C CA . SER A 1 97 ? 18.535 -0.490 -18.462 1.00 97.56 97 SER A CA 1
ATOM 738 C C . SER A 1 97 ? 19.799 0.195 -19.018 1.00 97.56 97 SER A C 1
ATOM 740 O O . SER A 1 97 ? 19.927 0.238 -20.246 1.00 97.56 97 SER A O 1
ATOM 742 N N . PRO A 1 98 ? 20.782 0.651 -18.208 1.00 96.94 98 PRO A N 1
ATOM 743 C CA . PRO A 1 98 ? 21.982 1.293 -18.744 1.00 96.94 98 PRO A CA 1
ATOM 744 C C . PRO A 1 98 ? 22.866 0.320 -19.530 1.00 96.94 98 PRO A C 1
ATOM 746 O O . PRO A 1 98 ? 23.438 0.688 -20.553 1.00 96.94 98 PRO A O 1
ATOM 749 N N . PHE A 1 99 ? 22.950 -0.937 -19.087 1.00 97.31 99 PHE A N 1
ATOM 750 C CA . PHE A 1 99 ? 23.765 -1.962 -19.741 1.00 97.31 99 PHE A CA 1
ATOM 751 C C . PHE A 1 99 ? 23.163 -2.403 -21.074 1.00 97.31 99 PHE A C 1
ATOM 753 O O . PHE A 1 99 ? 23.899 -2.591 -22.037 1.00 97.31 99 PHE A O 1
ATOM 760 N N . ILE A 1 100 ? 21.831 -2.503 -21.157 1.00 96.75 100 ILE A N 1
ATOM 761 C CA . ILE A 1 100 ? 21.128 -2.757 -22.424 1.00 96.75 100 ILE A CA 1
ATOM 762 C C . ILE A 1 100 ? 21.401 -1.621 -23.423 1.00 96.75 100 ILE A C 1
ATOM 764 O O . ILE A 1 100 ? 21.677 -1.880 -24.594 1.00 96.75 100 ILE A O 1
ATOM 768 N N . GLY A 1 101 ? 21.382 -0.366 -22.963 1.00 95.62 101 GLY A N 1
ATOM 769 C CA . GLY A 1 101 ? 21.724 0.792 -23.793 1.00 95.62 101 GLY A CA 1
ATOM 770 C C . GLY A 1 101 ? 23.175 0.766 -24.280 1.00 95.62 101 GLY A C 1
ATOM 771 O O . GLY A 1 101 ? 23.426 0.941 -25.471 1.00 95.62 101 GLY A O 1
ATOM 772 N N . LEU A 1 102 ? 24.124 0.487 -23.382 1.00 97.56 102 LEU A N 1
ATOM 773 C CA . LEU A 1 102 ? 25.546 0.374 -23.718 1.00 97.56 102 LEU A CA 1
ATOM 774 C C . LEU A 1 102 ? 25.829 -0.789 -24.679 1.00 97.56 102 LEU A C 1
ATOM 776 O O . LEU A 1 102 ? 26.633 -0.659 -25.594 1.00 97.56 102 LEU A O 1
ATOM 780 N N . PHE A 1 103 ? 25.136 -1.915 -24.522 1.00 97.44 103 PHE A N 1
ATOM 781 C CA . PHE A 1 103 ? 25.208 -3.009 -25.486 1.00 97.44 103 PHE A CA 1
ATOM 782 C C . PHE A 1 103 ? 24.778 -2.550 -26.890 1.00 97.44 103 PHE A C 1
ATOM 784 O O . PHE A 1 103 ? 25.474 -2.821 -27.869 1.00 97.44 103 PHE A O 1
ATOM 791 N N . GLY A 1 104 ? 23.674 -1.802 -26.991 1.00 96.56 104 GLY A N 1
ATOM 792 C CA . GLY A 1 104 ? 23.191 -1.262 -28.263 1.00 96.56 104 GLY A CA 1
ATOM 793 C C . GLY A 1 104 ? 24.180 -0.303 -28.932 1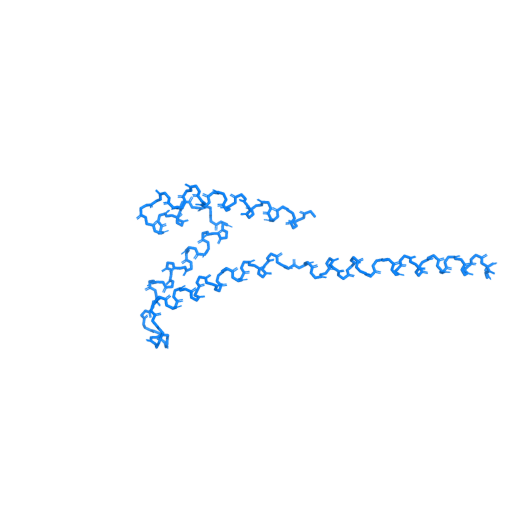.00 96.56 104 GLY A C 1
ATOM 794 O O . GLY A 1 104 ? 24.367 -0.374 -30.148 1.00 96.5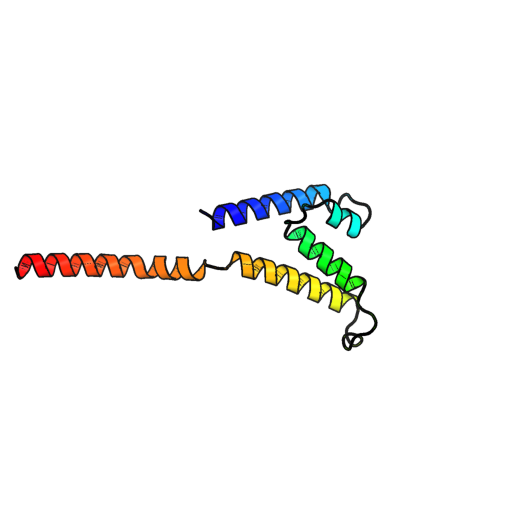6 104 GLY A O 1
ATOM 795 N N . THR A 1 105 ? 24.857 0.556 -28.161 1.00 97.62 105 THR A N 1
ATOM 796 C CA . THR A 1 105 ? 25.865 1.474 -28.721 1.00 97.62 105 THR A CA 1
ATOM 797 C C . THR A 1 105 ? 27.099 0.729 -29.222 1.00 97.62 105 THR A C 1
ATOM 799 O O . THR A 1 105 ? 27.575 1.022 -30.318 1.00 97.62 105 THR A O 1
ATOM 802 N N . VA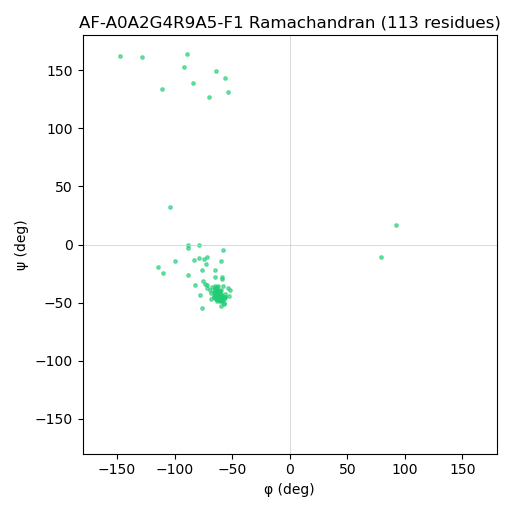L A 1 106 ? 27.579 -0.275 -28.479 1.00 97.12 106 VAL A N 1
ATOM 803 C CA . VAL A 1 106 ? 28.701 -1.127 -28.906 1.00 97.12 106 VAL A CA 1
ATOM 804 C C . VAL A 1 106 ? 28.357 -1.877 -30.192 1.00 97.12 106 VAL A C 1
ATOM 806 O O . VAL A 1 106 ? 29.149 -1.868 -31.134 1.00 97.12 106 VAL A O 1
ATOM 809 N N . TRP A 1 107 ? 27.166 -2.477 -30.270 1.00 96.31 107 TRP A N 1
ATOM 810 C CA . TRP A 1 107 ? 26.714 -3.173 -31.476 1.00 96.31 107 TRP A CA 1
ATOM 811 C C . TRP A 1 107 ? 26.613 -2.239 -32.688 1.00 96.31 107 TRP A C 1
ATOM 813 O O . TRP A 1 107 ? 27.076 -2.587 -33.773 1.00 96.31 107 TRP A O 1
ATOM 823 N N . GLY A 1 108 ? 26.047 -1.041 -32.511 1.00 96.44 108 GLY A N 1
ATOM 824 C CA . GLY A 1 108 ? 25.927 -0.052 -33.585 1.00 96.44 108 GLY A CA 1
ATOM 825 C C . GLY A 1 108 ? 27.284 0.366 -34.157 1.00 96.44 108 GLY A C 1
ATOM 826 O O . GLY A 1 108 ? 27.446 0.416 -35.374 1.00 96.44 108 GLY A O 1
ATOM 827 N N . ILE A 1 109 ? 28.275 0.594 -33.288 1.00 95.25 109 ILE A N 1
ATOM 828 C CA . ILE A 1 109 ? 29.649 0.901 -33.710 1.00 95.25 109 ILE A CA 1
ATOM 829 C C . ILE A 1 109 ? 30.280 -0.301 -34.421 1.00 95.25 109 ILE A C 1
ATOM 831 O O . ILE A 1 109 ? 30.891 -0.129 -35.471 1.00 95.25 109 ILE A O 1
ATOM 835 N N . TYR A 1 110 ? 30.115 -1.516 -33.890 1.00 96.31 110 TYR A N 1
ATOM 836 C CA . TYR A 1 110 ? 30.642 -2.728 -34.520 1.00 96.31 110 TYR A CA 1
ATOM 837 C C . TYR A 1 110 ? 30.116 -2.897 -35.949 1.00 96.31 110 TYR A C 1
ATOM 839 O O . TYR A 1 110 ? 30.898 -3.117 -36.871 1.00 96.31 110 TYR A O 1
ATOM 847 N N . HIS A 1 111 ? 28.808 -2.734 -36.152 1.00 94.56 111 HIS A N 1
ATOM 848 C CA . HIS A 1 111 ? 28.196 -2.846 -37.474 1.00 94.56 111 HIS A CA 1
ATOM 849 C C . HIS A 1 111 ? 28.679 -1.744 -38.426 1.00 94.56 111 HIS A C 1
ATOM 851 O O . HIS A 1 111 ? 28.982 -2.032 -39.574 1.00 94.56 111 HIS A O 1
ATOM 857 N N . ALA A 1 112 ? 28.830 -0.504 -37.946 1.00 95.94 112 ALA A N 1
ATOM 858 C CA . ALA A 1 112 ? 29.325 0.613 -38.756 1.00 95.94 112 A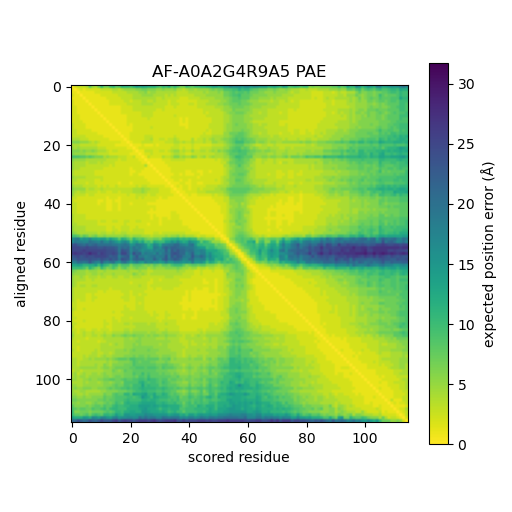LA A CA 1
ATOM 859 C C . ALA A 1 112 ? 30.785 0.454 -39.220 1.00 95.94 112 ALA A C 1
ATOM 861 O O . ALA A 1 112 ? 31.195 1.116 -40.169 1.00 95.94 112 ALA A O 1
ATOM 862 N N . LEU A 1 113 ? 31.575 -0.377 -38.533 1.00 94.31 113 LEU A N 1
ATOM 863 C CA . LEU A 1 113 ? 32.978 -0.643 -38.866 1.00 94.31 113 LEU A CA 1
ATOM 864 C C . LEU A 1 113 ? 33.189 -1.956 -39.635 1.00 94.31 113 LEU A C 1
ATOM 866 O O . LEU A 1 113 ? 34.285 -2.180 -40.142 1.00 94.31 113 LEU A O 1
ATOM 870 N N . THR A 1 114 ? 32.190 -2.843 -39.671 1.00 89.81 114 THR A N 1
ATOM 871 C CA . THR A 1 114 ? 32.297 -4.176 -40.295 1.00 89.81 114 THR A CA 1
ATOM 872 C C . THR A 1 114 ? 31.406 -4.366 -41.520 1.00 89.81 114 THR A C 1
ATOM 874 O O . THR A 1 114 ? 31.681 -5.274 -42.304 1.00 89.81 114 THR A O 1
ATOM 877 N N . ALA A 1 115 ? 30.373 -3.535 -41.685 1.00 68.25 115 ALA A N 1
ATOM 878 C CA . ALA A 1 115 ? 29.604 -3.394 -42.922 1.00 68.25 115 ALA A CA 1
ATOM 879 C C . ALA A 1 115 ? 30.305 -2.433 -43.893 1.00 68.25 115 ALA A C 1
ATOM 881 O O . ALA A 1 115 ? 30.221 -2.693 -45.114 1.00 68.25 115 ALA A O 1
#

InterPro domains:
  IPR002898 MotA/TolQ/ExbB proton channel [PF01618] (70-114)
  IPR050790 ExbB/TolQ Biopolymer Transport [PTHR30625] (3-114)

Sequence (115 aa):
ITKFIEQARLFAAAKEATKSFWTKHSIQEGASALTSTSPFRYIADTGIVAAEHHEGTMQESIDLHSWTGMSIQRAVNNIQNSLQKGLAFLGTVGSTSPFIGLFGTVWGIYHALTA

Radius of gyration: 23.95 Å; Cα contacts (8 Å, |Δi|>4): 69; chains: 1; bounding box: 51×37×69 Å

Solvent-accessible surface area (backbone atoms only — not comparable to full-atom values): 6510 Å² total; per-residue (Å²): 108,70,66,60,53,53,50,51,50,51,52,52,46,49,54,49,41,69,66,53,25,77,74,43,97,41,69,68,56,12,29,68,70,41,57,93,86,30,71,68,24,54,31,44,50,44,32,51,51,42,63,71,64,54,76,93,50,95,59,68,86,50,56,67,65,60,51,21,52,51,46,30,51,50,44,51,49,52,52,52,55,60,71,52,60,63,52,66,56,54,50,52,52,63,70,46,50,62,57,56,52,51,50,51,53,52,50,53,53,51,48,73,74,72,111

Secondary structure (DSSP, 8-state):
-HHHHHHHHHHHHHHHHHHHTTTSSSHHHHHHTS-TT-HHHHHHHHHHHHHHS-TTSGGGGS-HHHHHHHHHHHHHHHHHHHHHTTHHHHHHHHHHHHHHHHHHHHHHHHHHHH-

pLDDT: mean 91.66, std 9.28, range [57.97, 97.81]

Foldseek 3Di:
DVLVVVVVVLVVQVVQLVVQQVVDPDLVNSLVSGDPPHLVSQLSVQLVCLLVPCPDDPNVVPDSVRSSVVSSVVSVVVVVVVSCPCVVVVVVCVVCVVVVVVVVVVVVVVVVVVD

Mean predicted aligned error: 5.83 Å